Protein AF-A0A4Z1IQD2-F1 (afdb_monomer_lite)

Organism: NCBI:txid278944

Sequence (117 aa):
MYYGIIGVSAIAFSCSTEFIPEVNEKMKLVPFSYDFKVVMTTTMIVDYLACFVIEKVLKALFSDYKPKDIAIRRPDQLAREQKRIEDLKLEAMKAEEEKAQRDIEELEKKIKTKVRS

pLDDT: mean 91.86, std 7.54, range [48.56, 98.38]

Secondary structure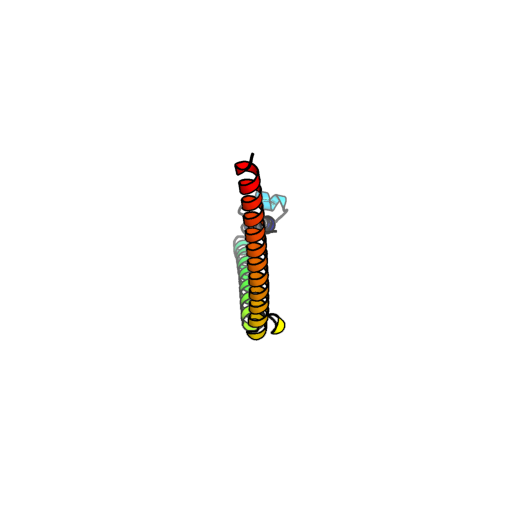 (DSSP, 8-state):
-HHHHHHHHHHHHHHHHTSSHHHHHHTTPPPPPHHHHHHHHHHHHHHHHHHHHHHHHHHHHH---PPPGGGS--HHHHHHHHHHHHHHHHHHHHHHHHHHHHHHHHHHHHHHHHH--

Foldseek 3Di:
DVVVVVVVVVLVLCCLQVVPVVSCVVVVHDDDDPVSSVVRNVVVVCVVVVVVVVVVVCCVPPNDPDDPPVPDCDPVNVVVVVVVVVVVVVVVVVVVVVVVVVVVVVVVVVVVVVVVD

Radius of gyration: 36.73 Å; chains: 1; bounding box: 66×64×83 Å

Structure (mmCIF, N/CA/C/O backbone):
data_AF-A0A4Z1IQD2-F1
#
_entry.id   AF-A0A4Z1IQD2-F1
#
loop_
_atom_site.group_PDB
_atom_site.id
_atom_site.type_symbol
_atom_site.label_atom_id
_atom_site.label_alt_id
_atom_site.label_comp_id
_atom_site.label_asym_id
_atom_site.label_entity_id
_atom_site.label_seq_id
_atom_site.pdbx_PDB_ins_code
_atom_site.Cartn_x
_atom_site.Cartn_y
_atom_site.Cartn_z
_atom_site.occupancy
_atom_site.B_iso_or_equiv
_atom_site.auth_seq_id
_atom_site.auth_comp_id
_atom_site.auth_asym_id
_atom_site.auth_atom_id
_atom_site.pdbx_PDB_model_num
ATOM 1 N N . MET A 1 1 ? 7.824 7.119 5.621 1.00 88.69 1 MET A N 1
ATOM 2 C CA . MET A 1 1 ? 7.827 5.932 4.733 1.00 88.69 1 MET A CA 1
ATOM 3 C C . MET A 1 1 ? 7.304 6.254 3.336 1.00 88.69 1 MET A C 1
ATOM 5 O O . MET A 1 1 ? 8.046 6.057 2.388 1.00 88.69 1 MET A O 1
ATOM 9 N N . TYR A 1 2 ? 6.090 6.802 3.199 1.00 96.12 2 TYR A N 1
ATOM 10 C CA . TYR A 1 2 ? 5.444 7.067 1.901 1.00 96.12 2 TYR A CA 1
ATOM 11 C C . TYR A 1 2 ? 6.322 7.810 0.872 1.00 96.12 2 TYR A C 1
ATOM 13 O O . TYR A 1 2 ? 6.582 7.276 -0.201 1.00 96.12 2 TYR A O 1
ATOM 21 N N . TYR A 1 3 ? 6.871 8.980 1.224 1.00 97.19 3 TYR A N 1
ATOM 22 C CA . TYR A 1 3 ? 7.740 9.748 0.315 1.00 97.19 3 TYR A CA 1
ATOM 23 C C . TYR A 1 3 ? 9.032 9.021 -0.071 1.00 97.19 3 TYR A C 1
ATOM 25 O O . TYR A 1 3 ? 9.510 9.177 -1.189 1.00 97.19 3 TYR A O 1
ATOM 33 N N . GLY A 1 4 ? 9.570 8.194 0.830 1.00 97.50 4 GLY A N 1
ATOM 34 C CA . GLY A 1 4 ? 10.732 7.360 0.536 1.00 97.50 4 GLY A CA 1
ATOM 35 C C . GLY A 1 4 ? 10.411 6.316 -0.530 1.00 97.50 4 GLY A C 1
ATOM 36 O O . GLY A 1 4 ? 11.161 6.195 -1.489 1.00 97.50 4 GLY A O 1
ATOM 37 N N . ILE A 1 5 ? 9.266 5.633 -0.408 1.00 96.88 5 ILE A N 1
ATOM 38 C CA . ILE A 1 5 ? 8.806 4.626 -1.379 1.00 96.88 5 ILE A CA 1
ATOM 39 C C . ILE A 1 5 ? 8.576 5.258 -2.753 1.00 96.88 5 ILE A C 1
ATOM 41 O O . ILE A 1 5 ? 9.035 4.713 -3.753 1.00 96.88 5 ILE A O 1
ATOM 45 N N . ILE A 1 6 ? 7.919 6.419 -2.814 1.00 97.38 6 ILE A N 1
ATOM 46 C CA . ILE A 1 6 ? 7.722 7.134 -4.084 1.00 97.38 6 ILE A CA 1
ATOM 47 C C . ILE A 1 6 ? 9.074 7.512 -4.693 1.00 97.38 6 ILE A C 1
ATOM 49 O O . ILE A 1 6 ? 9.303 7.230 -5.867 1.00 97.38 6 ILE A O 1
ATOM 53 N N . GLY A 1 7 ? 9.977 8.097 -3.901 1.00 97.00 7 GLY A N 1
ATOM 54 C CA . GLY A 1 7 ? 11.295 8.518 -4.373 1.00 97.00 7 GLY A CA 1
ATOM 55 C C . GLY A 1 7 ? 12.107 7.365 -4.961 1.00 97.00 7 GLY A C 1
ATOM 56 O O . GLY A 1 7 ? 12.568 7.457 -6.097 1.00 97.00 7 GLY A O 1
ATOM 57 N N . VAL A 1 8 ? 12.235 6.250 -4.234 1.00 95.81 8 VAL A N 1
ATOM 58 C CA . VAL A 1 8 ? 12.996 5.089 -4.730 1.00 95.81 8 VAL A CA 1
ATOM 59 C C . VAL A 1 8 ? 12.314 4.406 -5.912 1.00 95.81 8 VAL A C 1
ATOM 61 O O . V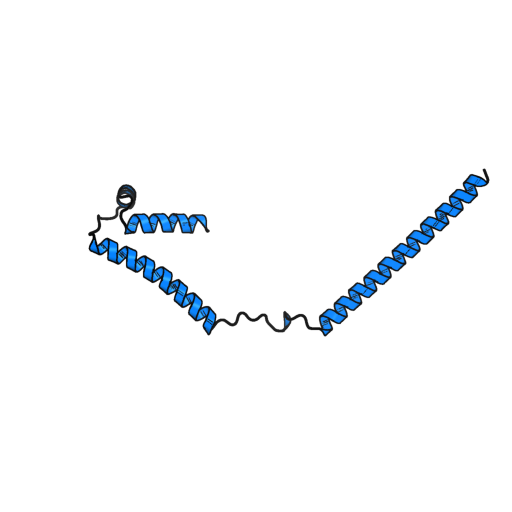AL A 1 8 ? 13.010 3.952 -6.812 1.00 95.81 8 VAL A O 1
ATOM 64 N N . SER A 1 9 ? 10.977 4.383 -5.962 1.00 95.69 9 SER A N 1
ATOM 65 C CA . SER A 1 9 ? 10.242 3.828 -7.107 1.00 95.69 9 SER A CA 1
ATOM 66 C C . SER A 1 9 ? 10.484 4.662 -8.364 1.00 95.69 9 SER A C 1
ATOM 68 O O . SER A 1 9 ? 10.803 4.109 -9.411 1.00 95.69 9 SER A O 1
ATOM 70 N N . ALA A 1 10 ? 10.405 5.992 -8.259 1.00 95.31 10 ALA A N 1
ATOM 71 C CA . ALA A 1 10 ? 10.674 6.895 -9.375 1.00 95.31 10 ALA A CA 1
ATOM 72 C C . ALA A 1 10 ? 12.112 6.751 -9.896 1.00 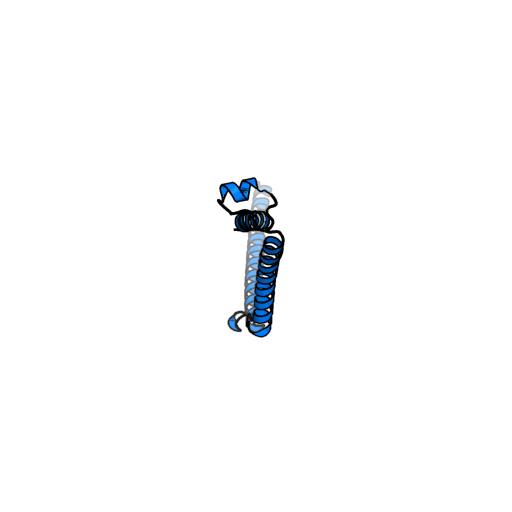95.31 10 ALA A C 1
ATOM 74 O O . ALA A 1 10 ? 12.317 6.661 -11.106 1.00 95.31 10 ALA A O 1
ATOM 75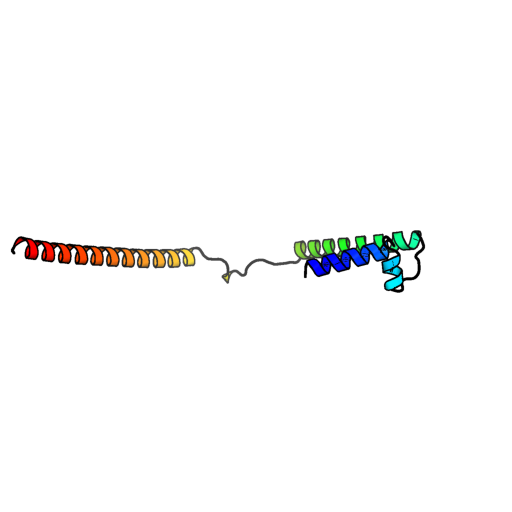 N N . ILE A 1 11 ? 13.096 6.663 -8.992 1.00 95.50 11 ILE A N 1
ATOM 76 C CA . ILE A 1 11 ? 14.499 6.417 -9.359 1.00 95.50 11 ILE A CA 1
ATOM 77 C C . ILE A 1 11 ? 14.638 5.058 -10.053 1.00 95.50 11 ILE A C 1
ATOM 79 O O . ILE A 1 11 ? 15.218 4.988 -11.131 1.00 95.50 11 ILE A O 1
ATOM 83 N N . ALA A 1 12 ? 14.078 3.988 -9.484 1.00 95.38 12 ALA A N 1
ATOM 84 C CA . ALA A 1 12 ? 14.184 2.642 -10.044 1.00 95.38 12 ALA A CA 1
ATOM 85 C C . ALA A 1 12 ? 13.570 2.544 -11.450 1.00 95.38 12 ALA A C 1
ATOM 87 O O . ALA A 1 12 ? 14.199 1.991 -12.354 1.00 95.38 12 ALA A O 1
ATOM 88 N N . PHE A 1 13 ? 12.389 3.135 -11.663 1.00 95.19 13 PHE A N 1
ATOM 89 C CA . PHE A 1 13 ? 11.773 3.198 -12.988 1.00 95.19 13 PHE A CA 1
ATOM 90 C C . PHE A 1 13 ? 12.622 4.013 -13.964 1.00 95.19 13 PHE A C 1
ATOM 92 O O . PHE A 1 13 ? 12.952 3.487 -15.026 1.00 95.19 13 PHE A O 1
ATOM 99 N N . SER A 1 14 ? 13.052 5.222 -13.577 1.00 95.44 14 SER A N 1
ATOM 100 C CA . SER A 1 14 ? 13.937 6.069 -14.390 1.00 95.44 14 SER A CA 1
ATOM 101 C C . SER A 1 14 ? 15.214 5.338 -14.808 1.00 95.44 14 SER A C 1
ATOM 103 O O . SER A 1 14 ? 15.641 5.475 -15.955 1.00 95.44 14 SER A O 1
ATOM 105 N N . CYS A 1 15 ? 15.797 4.544 -13.903 1.00 95.00 15 CYS A N 1
ATOM 106 C CA . CYS A 1 15 ? 16.991 3.760 -14.186 1.00 95.00 15 CYS A CA 1
ATOM 107 C C . CYS A 1 15 ? 16.725 2.604 -15.148 1.00 95.00 15 CYS A C 1
ATOM 109 O O . CYS A 1 15 ? 17.489 2.419 -16.094 1.00 95.00 15 CYS A O 1
ATOM 111 N N . SER A 1 16 ? 15.643 1.848 -14.934 1.00 95.88 16 SER A N 1
ATOM 112 C CA . SER A 1 16 ? 15.292 0.693 -15.773 1.00 95.88 16 SER A CA 1
ATOM 113 C C . SER A 1 16 ? 14.956 1.084 -17.216 1.00 95.88 16 SER A C 1
ATOM 115 O O . SER A 1 16 ? 15.293 0.357 -18.147 1.00 95.88 16 SER A O 1
ATOM 117 N N . THR A 1 17 ? 14.335 2.252 -17.414 1.00 95.25 17 THR A N 1
ATOM 118 C CA . THR A 1 17 ? 13.942 2.743 -18.741 1.00 95.25 17 THR A CA 1
ATOM 119 C C . THR A 1 17 ? 14.995 3.635 -19.395 1.00 95.25 17 THR A C 1
ATOM 121 O O . THR A 1 17 ? 14.808 4.024 -20.545 1.00 95.25 17 THR A O 1
ATOM 124 N N . GLU A 1 18 ? 16.067 3.993 -18.678 1.00 93.88 18 GLU A N 1
ATOM 125 C CA . GLU A 1 18 ? 17.042 5.021 -19.081 1.00 93.88 18 GLU A CA 1
ATOM 126 C C . GLU A 1 18 ? 16.384 6.360 -19.462 1.00 93.88 18 GLU A C 1
ATOM 128 O O . GLU A 1 18 ? 16.782 7.012 -20.424 1.00 93.88 18 GLU A O 1
ATOM 133 N N . PHE A 1 19 ? 15.343 6.777 -18.729 1.00 92.25 19 PHE A N 1
ATOM 134 C CA . PHE A 1 19 ? 14.613 8.014 -19.056 1.00 92.25 19 PHE A CA 1
ATOM 135 C C . PHE A 1 19 ? 15.448 9.274 -18.782 1.00 92.25 19 PHE A C 1
ATOM 137 O O . PHE A 1 19 ? 15.337 10.259 -19.506 1.00 92.25 19 PHE A O 1
ATOM 144 N N . ILE A 1 20 ? 16.294 9.223 -17.747 1.00 93.50 20 ILE A N 1
ATOM 145 C CA . ILE A 1 20 ? 17.250 10.275 -17.388 1.00 93.50 20 ILE A CA 1
ATOM 146 C C . ILE A 1 20 ? 18.653 9.648 -17.402 1.00 93.50 20 ILE A C 1
ATOM 148 O O . ILE A 1 20 ? 19.075 9.079 -16.388 1.00 93.50 20 ILE A O 1
ATOM 152 N N . PRO A 1 21 ? 19.373 9.678 -18.536 1.00 91.44 21 PRO A N 1
ATOM 153 C CA . PRO A 1 21 ? 20.661 8.999 -18.678 1.00 91.44 21 PRO A CA 1
ATOM 154 C C . PRO A 1 21 ? 21.723 9.526 -17.702 1.00 91.44 21 PRO A C 1
ATOM 156 O O . PRO A 1 21 ? 22.540 8.751 -17.205 1.00 91.44 21 PRO A O 1
ATOM 159 N N . GLU A 1 22 ? 21.658 10.801 -17.311 1.00 94.62 22 GLU A N 1
ATOM 160 C CA . GLU A 1 22 ? 22.574 11.404 -16.337 1.00 94.62 22 GLU A CA 1
ATOM 161 C C . GLU A 1 22 ? 22.447 10.766 -14.945 1.00 94.62 22 GLU A C 1
ATOM 163 O O . GLU A 1 22 ? 23.403 10.755 -14.165 1.00 94.62 22 GLU A O 1
ATOM 168 N N . VAL A 1 23 ? 21.266 10.241 -14.603 1.00 93.06 23 VAL A N 1
ATOM 169 C CA . VAL A 1 23 ? 21.064 9.493 -13.353 1.00 93.06 23 VAL A CA 1
ATOM 170 C C . VAL A 1 23 ? 21.770 8.145 -13.443 1.00 93.06 23 VAL A C 1
ATOM 172 O O . VAL A 1 23 ? 22.467 7.762 -12.504 1.00 93.06 23 VAL A O 1
ATOM 175 N N . ASN A 1 24 ? 21.661 7.459 -14.578 1.00 94.94 24 ASN A N 1
ATOM 176 C CA . ASN A 1 24 ? 22.288 6.156 -14.789 1.00 94.94 24 ASN A CA 1
ATOM 177 C C . ASN A 1 24 ? 23.813 6.248 -14.771 1.00 94.94 24 ASN A C 1
ATOM 179 O O . ASN A 1 24 ? 24.461 5.433 -14.114 1.00 94.94 24 ASN A O 1
ATOM 183 N N . GLU A 1 25 ? 24.383 7.281 -15.387 1.00 94.44 25 GLU A N 1
ATOM 184 C CA . GLU A 1 25 ? 25.824 7.543 -15.342 1.00 94.44 25 GLU A CA 1
ATOM 185 C C . GLU A 1 25 ? 26.320 7.808 -13.916 1.00 94.44 25 GLU A C 1
ATOM 187 O O . GLU A 1 25 ? 27.312 7.219 -13.480 1.00 94.44 25 GLU A O 1
ATOM 192 N N . LYS A 1 26 ? 25.603 8.636 -13.140 1.00 95.00 26 LYS A N 1
ATOM 193 C CA . LYS A 1 26 ? 25.943 8.897 -11.727 1.00 95.00 26 LYS A CA 1
ATOM 194 C C . LYS A 1 26 ? 25.862 7.636 -10.869 1.00 95.00 26 LYS A C 1
ATOM 196 O O . LYS A 1 26 ? 26.662 7.468 -9.950 1.00 95.00 26 LYS A O 1
ATOM 201 N N . MET A 1 27 ? 24.925 6.746 -11.190 1.00 92.88 27 MET A N 1
ATOM 202 C CA . MET A 1 27 ? 24.766 5.433 -10.560 1.00 92.88 27 MET A CA 1
ATOM 203 C C . MET A 1 27 ? 25.738 4.379 -11.115 1.00 92.88 27 MET A C 1
ATOM 205 O O . MET A 1 27 ? 25.767 3.260 -10.606 1.00 92.88 27 MET A O 1
ATOM 209 N N . LYS A 1 28 ? 26.563 4.738 -12.109 1.00 95.19 28 LYS A N 1
ATOM 210 C CA . LYS A 1 28 ? 27.539 3.871 -12.788 1.00 95.19 28 LYS A CA 1
ATOM 211 C C . LYS A 1 28 ? 26.905 2.654 -13.474 1.00 95.19 28 LYS A C 1
ATOM 213 O O . LYS A 1 28 ? 27.481 1.566 -13.468 1.00 95.19 28 LYS A O 1
ATOM 218 N N . LEU A 1 29 ? 25.722 2.833 -14.056 1.00 94.06 29 LEU A N 1
ATOM 219 C CA . LEU A 1 29 ? 25.057 1.819 -14.872 1.00 94.06 29 LEU A CA 1
ATOM 220 C C . LEU A 1 29 ? 25.633 1.827 -16.294 1.00 94.06 29 LEU A C 1
ATOM 222 O O . LEU A 1 29 ? 25.899 2.883 -16.864 1.00 94.06 29 LEU A O 1
ATOM 226 N N . VAL A 1 30 ? 25.835 0.637 -16.857 1.00 94.50 30 VAL A N 1
ATOM 227 C CA . VAL A 1 30 ? 26.234 0.463 -18.263 1.00 94.50 30 VAL A CA 1
ATOM 228 C C . VAL A 1 30 ? 25.010 0.724 -19.150 1.00 94.50 30 VAL A C 1
ATOM 230 O O . VAL A 1 30 ? 23.922 0.307 -18.758 1.00 94.50 30 VAL A O 1
ATOM 233 N N . PRO A 1 31 ? 25.157 1.361 -20.326 1.00 94.31 31 PRO A N 1
ATOM 234 C CA . PRO A 1 31 ? 24.043 1.567 -21.245 1.00 94.31 31 PRO A CA 1
ATOM 235 C C . PRO A 1 31 ? 23.393 0.245 -21.669 1.00 94.31 31 PRO A C 1
ATOM 237 O O . PRO A 1 31 ? 24.072 -0.718 -22.043 1.00 94.31 31 PRO A O 1
ATOM 240 N N . PHE A 1 32 ? 22.067 0.208 -21.622 1.00 95.06 32 PHE A N 1
ATOM 241 C CA . PHE A 1 32 ? 21.264 -0.977 -21.886 1.00 95.06 32 PHE A CA 1
ATOM 242 C C . PHE A 1 32 ? 20.856 -1.093 -23.360 1.00 95.06 32 PHE A C 1
ATOM 244 O O . PHE A 1 32 ? 20.521 -0.110 -24.025 1.00 95.06 32 PHE A O 1
ATOM 251 N N . SER A 1 33 ? 20.790 -2.328 -23.870 1.00 96.25 33 SER A N 1
ATOM 252 C CA . SER A 1 33 ? 20.113 -2.592 -25.143 1.00 96.25 33 SER A CA 1
ATOM 253 C C . SER A 1 33 ? 18.600 -2.396 -24.996 1.00 96.25 33 SER A C 1
ATOM 255 O O . SER A 1 33 ? 18.046 -2.476 -23.897 1.00 96.25 33 SER A O 1
ATOM 257 N N . TYR A 1 34 ? 17.909 -2.135 -26.108 1.00 95.56 34 TYR A N 1
ATOM 258 C CA . TYR A 1 34 ? 16.457 -1.945 -26.088 1.00 95.56 34 TYR A CA 1
ATOM 259 C C . TYR A 1 34 ? 15.724 -3.164 -25.509 1.00 95.56 34 TYR A C 1
ATOM 261 O O . TYR A 1 34 ? 14.920 -3.015 -24.589 1.00 95.56 34 TYR A O 1
ATOM 269 N N . ASP A 1 35 ? 16.072 -4.365 -25.973 1.00 97.12 35 ASP A N 1
ATOM 270 C CA . ASP A 1 35 ? 15.457 -5.608 -25.501 1.00 97.12 35 ASP A CA 1
ATOM 271 C C . ASP A 1 35 ? 15.689 -5.821 -24.002 1.00 97.12 35 ASP A C 1
ATOM 273 O O . ASP A 1 35 ? 14.775 -6.217 -23.278 1.00 97.12 35 ASP A O 1
ATOM 277 N N . PHE A 1 36 ? 16.888 -5.489 -23.509 1.00 96.25 36 PHE A N 1
ATOM 278 C CA . PHE A 1 36 ? 17.196 -5.596 -22.087 1.00 96.25 36 PHE A CA 1
ATOM 279 C C . PHE A 1 36 ? 16.323 -4.661 -21.245 1.00 96.25 36 PHE A C 1
ATOM 281 O O . PHE A 1 36 ? 15.779 -5.098 -20.232 1.00 96.25 36 PHE A O 1
ATOM 288 N N . LYS A 1 37 ? 16.120 -3.410 -21.681 1.00 96.12 37 LYS A N 1
ATOM 289 C CA . LYS A 1 37 ? 15.229 -2.457 -20.994 1.00 96.12 37 LYS A CA 1
ATOM 290 C C . LYS A 1 37 ? 13.807 -2.985 -20.892 1.00 96.12 37 LYS A C 1
ATOM 292 O O . LYS A 1 37 ? 13.225 -2.984 -19.811 1.00 96.12 37 LYS A O 1
ATOM 297 N N . VAL A 1 38 ? 13.261 -3.482 -22.003 1.00 97.19 38 VAL A N 1
ATOM 298 C CA . VAL A 1 38 ? 11.895 -4.023 -22.036 1.00 97.19 38 VAL A CA 1
ATOM 299 C C . VAL A 1 38 ? 11.758 -5.196 -21.071 1.00 97.19 38 VAL A C 1
ATOM 301 O O . VAL A 1 38 ? 10.822 -5.215 -20.268 1.00 97.19 38 VAL A O 1
ATOM 304 N N . VAL A 1 39 ? 12.700 -6.142 -21.096 1.00 97.75 39 VAL A N 1
ATOM 305 C CA . VAL A 1 39 ? 12.685 -7.304 -20.197 1.00 97.75 39 VAL A CA 1
ATOM 306 C C . VAL A 1 39 ? 12.813 -6.866 -18.740 1.00 97.75 39 VAL A C 1
ATOM 308 O O . VAL A 1 39 ? 12.009 -7.292 -17.912 1.00 97.75 39 VAL A O 1
ATOM 311 N N . MET A 1 40 ? 13.769 -5.995 -18.417 1.00 96.62 40 MET A N 1
ATOM 312 C CA . MET A 1 40 ? 14.022 -5.538 -17.050 1.00 96.62 40 MET A CA 1
ATOM 313 C C . MET A 1 40 ? 12.813 -4.796 -16.472 1.00 96.62 40 MET A C 1
ATOM 315 O O . MET A 1 40 ? 12.295 -5.188 -15.425 1.00 96.62 40 MET A O 1
ATOM 319 N N . THR A 1 41 ? 12.315 -3.772 -17.170 1.00 96.62 41 THR A N 1
ATOM 320 C CA . THR A 1 41 ? 11.168 -2.976 -16.715 1.00 96.62 41 THR A CA 1
ATOM 321 C C . THR A 1 41 ? 9.903 -3.825 -16.604 1.00 96.62 41 THR A C 1
ATOM 323 O O . THR A 1 41 ? 9.188 -3.731 -15.606 1.00 96.62 41 THR A O 1
ATOM 326 N N . THR A 1 42 ? 9.633 -4.700 -17.579 1.00 97.69 42 THR A N 1
ATOM 327 C CA . THR A 1 42 ? 8.455 -5.583 -17.525 1.00 97.69 42 THR A CA 1
ATOM 328 C C . THR A 1 42 ? 8.554 -6.561 -16.359 1.00 97.69 42 THR A C 1
ATOM 330 O O . THR A 1 42 ? 7.582 -6.733 -15.629 1.00 97.69 42 THR A O 1
ATOM 333 N N . THR A 1 43 ? 9.728 -7.155 -16.130 1.00 97.88 43 THR A N 1
ATOM 334 C CA . THR A 1 43 ? 9.944 -8.086 -15.012 1.00 97.88 43 THR A CA 1
ATOM 335 C C . THR A 1 43 ? 9.715 -7.400 -13.668 1.00 97.88 43 THR A C 1
ATOM 337 O O . THR A 1 43 ? 9.031 -7.962 -12.820 1.00 97.88 43 THR A O 1
ATOM 340 N N . MET A 1 44 ? 10.203 -6.167 -13.490 1.00 97.75 44 MET A N 1
ATOM 341 C CA . MET A 1 44 ? 9.958 -5.384 -12.271 1.00 97.75 44 MET A CA 1
ATOM 342 C C . MET A 1 44 ? 8.462 -5.131 -12.027 1.00 97.75 44 MET A C 1
ATOM 344 O O . MET A 1 44 ? 7.987 -5.267 -10.900 1.00 97.75 44 MET A O 1
ATOM 348 N N . ILE A 1 45 ? 7.706 -4.773 -13.074 1.00 97.06 45 ILE A N 1
ATOM 349 C CA . ILE A 1 45 ? 6.255 -4.537 -12.973 1.00 97.06 45 ILE A CA 1
ATOM 350 C C . ILE A 1 45 ? 5.522 -5.833 -12.621 1.00 97.06 45 ILE A C 1
ATOM 352 O O . ILE A 1 45 ? 4.667 -5.841 -11.733 1.00 97.06 45 ILE A O 1
ATOM 356 N N . VAL A 1 46 ? 5.853 -6.924 -13.314 1.00 98.12 46 VAL A N 1
ATOM 357 C CA . VAL A 1 46 ? 5.239 -8.235 -13.091 1.00 98.12 46 VAL A CA 1
ATOM 358 C C . VAL A 1 46 ? 5.518 -8.724 -11.677 1.00 98.12 46 VAL A C 1
ATOM 360 O O . VAL A 1 46 ? 4.580 -9.152 -11.015 1.00 98.12 46 VAL A O 1
ATOM 363 N N . ASP A 1 47 ? 6.753 -8.616 -11.190 1.00 97.88 47 ASP A N 1
ATOM 364 C CA . ASP A 1 47 ? 7.128 -9.023 -9.834 1.00 97.88 47 ASP A CA 1
ATOM 365 C C . ASP A 1 47 ? 6.321 -8.272 -8.763 1.00 97.88 47 ASP A C 1
ATOM 367 O O . ASP A 1 47 ? 5.695 -8.892 -7.899 1.00 97.88 47 ASP A O 1
ATOM 371 N N . TYR A 1 48 ? 6.235 -6.941 -8.875 1.00 96.75 48 TYR A N 1
ATOM 372 C CA . TYR A 1 48 ? 5.467 -6.119 -7.937 1.00 96.75 48 TYR A CA 1
ATOM 373 C C . TYR A 1 48 ? 3.981 -6.504 -7.906 1.00 96.75 48 TYR A C 1
ATOM 375 O O . TYR A 1 48 ? 3.398 -6.703 -6.834 1.00 96.75 48 TYR A O 1
ATOM 383 N N . LEU A 1 49 ? 3.360 -6.635 -9.082 1.00 97.88 49 LEU A N 1
ATOM 384 C CA . LEU A 1 49 ? 1.948 -6.999 -9.190 1.00 97.88 49 LEU A CA 1
ATOM 385 C C . LEU A 1 49 ? 1.698 -8.437 -8.732 1.00 97.88 49 LEU A C 1
ATOM 387 O O . LEU A 1 49 ? 0.716 -8.687 -8.035 1.00 97.88 49 LEU A O 1
ATOM 391 N N . ALA A 1 50 ? 2.581 -9.372 -9.078 1.00 97.75 50 ALA A N 1
ATOM 392 C CA . ALA A 1 50 ? 2.478 -10.767 -8.673 1.00 97.75 50 ALA A CA 1
ATOM 393 C C . ALA A 1 50 ? 2.559 -10.900 -7.152 1.00 97.75 50 ALA A C 1
ATOM 395 O O . ALA A 1 50 ? 1.682 -11.523 -6.555 1.00 97.75 50 ALA A O 1
ATOM 396 N N . CYS A 1 51 ? 3.539 -10.259 -6.512 1.00 97.62 51 CYS A N 1
ATOM 397 C CA . CYS A 1 51 ? 3.663 -10.260 -5.057 1.00 97.62 51 CYS A CA 1
ATOM 398 C C . CYS A 1 51 ? 2.416 -9.674 -4.383 1.00 97.62 51 CYS A C 1
ATOM 400 O O . CYS A 1 51 ? 1.894 -10.267 -3.437 1.00 97.62 51 CYS A O 1
ATOM 402 N N . PHE A 1 52 ? 1.883 -8.564 -4.902 1.00 97.12 52 PHE A N 1
ATOM 403 C CA . PHE A 1 52 ? 0.654 -7.963 -4.383 1.00 97.12 52 PHE A CA 1
ATOM 404 C C . PHE A 1 52 ? -0.560 -8.891 -4.529 1.00 97.12 52 PHE A C 1
ATOM 406 O O . PHE A 1 52 ? -1.330 -9.068 -3.583 1.00 97.12 52 PHE A O 1
ATOM 413 N N . VAL A 1 53 ? -0.738 -9.507 -5.699 1.00 98.38 53 VAL A N 1
ATOM 414 C CA . VAL A 1 53 ? -1.844 -10.440 -5.953 1.00 98.38 53 VAL A CA 1
ATOM 415 C C . VAL A 1 53 ? -1.726 -11.664 -5.054 1.00 98.38 53 VAL A C 1
ATOM 417 O O . VAL A 1 53 ? -2.707 -12.031 -4.409 1.00 98.38 53 VAL A O 1
ATOM 420 N N . ILE A 1 54 ? -0.537 -12.258 -4.950 1.00 97.94 54 ILE A N 1
ATOM 421 C CA . ILE A 1 54 ? -0.278 -13.404 -4.074 1.00 97.94 54 ILE A CA 1
ATOM 422 C C . ILE A 1 54 ? -0.595 -13.038 -2.624 1.00 97.94 54 ILE A C 1
ATOM 424 O O . ILE A 1 54 ? -1.317 -13.777 -1.957 1.00 97.94 54 ILE A O 1
ATOM 428 N N . GLU A 1 55 ? -0.140 -11.880 -2.141 1.00 97.38 55 GLU A N 1
ATOM 429 C CA . GLU A 1 55 ? -0.448 -11.410 -0.788 1.00 97.38 55 GLU A CA 1
ATOM 430 C C . GLU A 1 55 ? -1.962 -11.308 -0.561 1.00 97.38 55 GLU A C 1
ATOM 432 O O . GLU A 1 55 ? -2.474 -11.780 0.458 1.00 97.38 55 GLU A O 1
ATOM 437 N N . LYS A 1 56 ? -2.701 -10.717 -1.505 1.00 96.94 56 LYS A N 1
ATOM 438 C CA . LYS A 1 56 ? -4.159 -10.574 -1.398 1.00 96.94 56 LYS A CA 1
ATOM 439 C C . LYS A 1 56 ? -4.878 -11.915 -1.432 1.00 96.94 56 LYS A C 1
ATOM 441 O O . LYS A 1 56 ? -5.786 -12.115 -0.628 1.00 96.94 56 LYS A O 1
ATOM 446 N N . VAL A 1 57 ? -4.463 -12.828 -2.304 1.00 98.00 57 VAL A N 1
ATOM 447 C CA . VAL A 1 57 ? -5.029 -14.179 -2.401 1.00 98.00 57 VAL A CA 1
ATOM 448 C C . VAL A 1 57 ? -4.778 -14.954 -1.113 1.00 98.00 57 VAL A C 1
ATOM 450 O O . VAL A 1 57 ? -5.719 -15.484 -0.529 1.00 98.00 57 VAL A O 1
ATOM 453 N N . LEU A 1 58 ? -3.542 -14.967 -0.614 1.00 97.25 58 LEU A N 1
ATOM 454 C CA . LEU A 1 58 ? -3.213 -15.670 0.624 1.00 97.25 58 LEU A CA 1
ATOM 455 C C . LEU A 1 58 ? -3.948 -15.070 1.824 1.00 97.25 58 LEU A C 1
ATOM 457 O O . LEU A 1 58 ? -4.481 -15.815 2.643 1.00 97.25 58 LEU A O 1
ATOM 461 N N . LYS A 1 59 ? -4.055 -13.739 1.907 1.00 94.56 59 LYS A N 1
ATOM 462 C CA . LYS A 1 59 ? -4.850 -13.087 2.955 1.00 94.56 59 LYS A CA 1
ATOM 463 C C . LYS A 1 59 ? -6.330 -13.448 2.868 1.00 94.56 59 LYS A C 1
ATOM 465 O O . LYS A 1 59 ? -6.944 -13.673 3.903 1.00 94.56 59 LYS A O 1
ATOM 470 N N . ALA A 1 60 ? -6.897 -13.512 1.667 1.00 93.81 60 ALA A N 1
ATOM 471 C CA . ALA A 1 60 ? -8.303 -13.858 1.481 1.00 93.81 60 ALA A CA 1
ATOM 472 C C . ALA A 1 60 ? -8.598 -15.328 1.816 1.00 93.81 60 ALA A C 1
ATOM 474 O O . ALA A 1 60 ? -9.654 -15.622 2.369 1.00 93.81 60 ALA A O 1
ATOM 475 N N . LEU A 1 61 ? -7.678 -16.240 1.488 1.00 96.50 61 LEU A N 1
ATOM 476 C CA . LEU A 1 61 ? -7.880 -17.678 1.670 1.00 96.50 61 LEU A CA 1
ATOM 477 C C . LEU A 1 61 ? -7.511 -18.174 3.070 1.00 96.50 61 LEU A C 1
ATOM 479 O O . LEU A 1 61 ? -8.173 -19.068 3.589 1.00 96.50 61 LEU A O 1
ATOM 483 N N . PHE A 1 62 ? -6.457 -17.622 3.671 1.00 94.88 62 PHE A N 1
ATOM 484 C CA . PHE A 1 62 ? -5.847 -18.202 4.871 1.00 94.88 62 PHE A CA 1
ATOM 485 C C . PHE A 1 62 ? -5.868 -17.290 6.087 1.00 94.88 62 PHE A C 1
ATOM 487 O O . PHE A 1 62 ? -5.523 -17.744 7.178 1.00 94.88 62 PHE A O 1
ATOM 494 N N . SER A 1 63 ? -6.238 -16.017 5.942 1.00 92.12 63 SER A N 1
ATOM 495 C CA . SER A 1 63 ? -6.170 -15.127 7.088 1.00 92.12 63 SER A CA 1
ATOM 496 C C . SER A 1 63 ? -7.429 -15.157 7.940 1.00 92.12 63 SER A C 1
ATOM 498 O O . SER A 1 63 ? -8.491 -14.693 7.526 1.00 92.12 63 SER A O 1
ATOM 500 N N . ASP A 1 64 ? -7.280 -15.610 9.182 1.00 86.81 64 ASP A N 1
ATOM 501 C CA . ASP A 1 64 ? -8.300 -15.472 10.215 1.00 86.81 64 ASP A CA 1
ATOM 502 C C . ASP A 1 64 ? -8.074 -14.185 11.021 1.00 86.81 64 ASP A C 1
ATOM 504 O O . ASP A 1 64 ? -7.397 -14.161 12.048 1.00 86.81 64 ASP A O 1
ATOM 508 N N . TYR A 1 65 ? -8.619 -13.077 10.515 1.00 85.62 65 TYR A N 1
ATOM 509 C CA . TYR A 1 65 ? -8.602 -11.782 11.206 1.00 85.62 65 TYR A CA 1
ATOM 510 C C . TYR A 1 65 ? -9.822 -11.577 12.116 1.00 85.62 65 TYR A C 1
ATOM 512 O O . TYR A 1 65 ? -10.107 -10.439 12.505 1.00 85.62 65 TYR A O 1
ATOM 520 N N . LYS A 1 66 ? -10.585 -12.633 12.433 1.00 86.12 66 LYS A N 1
ATOM 521 C CA . LYS A 1 66 ? -11.766 -12.479 13.281 1.00 86.12 66 LYS A CA 1
ATOM 522 C C . LYS A 1 66 ? -11.344 -12.023 14.680 1.00 86.12 66 LYS A C 1
ATOM 524 O O . LYS A 1 66 ? -10.394 -12.562 15.255 1.00 86.12 66 LYS A O 1
ATOM 529 N N . PRO A 1 67 ? -12.034 -11.023 15.253 1.00 84.00 67 PRO A N 1
ATOM 530 C CA . PRO A 1 67 ? -11.803 -10.656 16.637 1.00 84.00 67 PRO A CA 1
ATOM 531 C C . PRO A 1 67 ? -12.107 -11.863 17.525 1.00 84.00 67 PRO A C 1
ATOM 533 O O . PRO A 1 67 ? -13.079 -12.581 17.300 1.00 84.00 67 PRO A O 1
ATOM 536 N N . LYS A 1 68 ? -11.273 -12.078 18.547 1.00 81.81 68 LYS A N 1
ATOM 537 C CA . LYS A 1 68 ? -11.525 -13.119 19.549 1.00 81.81 68 LYS A CA 1
ATOM 538 C C . LYS A 1 68 ? -12.893 -12.904 20.189 1.00 81.81 68 LYS A C 1
ATOM 540 O O . LYS A 1 68 ? -13.283 -11.762 20.423 1.00 81.81 68 LYS A O 1
ATOM 545 N N . ASP A 1 69 ? -13.541 -13.988 20.600 1.00 82.56 69 ASP A N 1
ATOM 546 C CA . ASP A 1 69 ? -14.873 -13.941 21.216 1.00 82.56 69 ASP A CA 1
ATOM 547 C C . ASP A 1 69 ? -14.955 -13.007 22.434 1.00 82.56 69 ASP A C 1
ATOM 549 O O . ASP A 1 69 ? -15.991 -12.400 22.684 1.00 82.56 69 ASP A O 1
ATOM 553 N N . ILE A 1 70 ? -13.850 -12.819 23.169 1.00 79.25 70 ILE A N 1
ATOM 554 C CA . ILE A 1 70 ? -13.791 -11.888 24.310 1.00 79.25 70 ILE A CA 1
ATOM 555 C C . ILE A 1 70 ? -13.964 -10.415 23.907 1.00 79.25 70 ILE A C 1
ATOM 557 O O . ILE A 1 70 ? -14.329 -9.594 24.744 1.00 79.25 70 ILE A O 1
ATOM 561 N N . ALA A 1 71 ? -13.654 -10.070 22.655 1.00 84.31 71 ALA A N 1
ATOM 562 C CA . ALA A 1 71 ? -13.799 -8.723 22.115 1.00 84.31 71 ALA A CA 1
ATOM 563 C C . ALA A 1 71 ? -15.232 -8.455 21.628 1.00 84.31 71 ALA A C 1
ATOM 565 O O . ALA A 1 71 ? -15.591 -7.304 21.374 1.00 84.31 71 ALA A O 1
ATOM 566 N N . ILE A 1 72 ? -16.063 -9.499 21.522 1.00 85.19 72 ILE A N 1
ATOM 567 C CA . ILE A 1 72 ? -17.481 -9.368 21.202 1.00 85.19 72 ILE A CA 1
ATOM 568 C C . ILE A 1 72 ? -18.196 -8.877 22.460 1.00 85.19 72 ILE A C 1
ATOM 570 O O . ILE A 1 72 ? -18.284 -9.587 23.464 1.00 85.19 72 ILE A O 1
ATOM 574 N N . ARG A 1 73 ? -18.737 -7.655 22.408 1.00 85.38 73 ARG A N 1
ATOM 575 C CA . ARG A 1 73 ? -19.590 -7.145 23.485 1.00 85.38 73 ARG A CA 1
ATOM 576 C C . ARG A 1 73 ? -20.891 -7.933 23.500 1.00 85.38 73 ARG A C 1
ATOM 578 O O . ARG A 1 73 ? -21.745 -7.766 22.630 1.00 85.38 73 ARG A O 1
ATOM 585 N N . ARG A 1 74 ? -21.030 -8.807 24.492 1.00 87.94 74 ARG A N 1
ATOM 586 C CA . ARG A 1 74 ? -22.231 -9.622 24.656 1.00 87.94 74 ARG A CA 1
ATOM 587 C C . ARG A 1 74 ? -23.406 -8.761 25.143 1.00 87.94 74 ARG A C 1
ATOM 589 O O . ARG A 1 74 ? -23.193 -7.798 25.886 1.00 87.94 74 ARG A O 1
ATOM 596 N N . PRO A 1 75 ? -24.651 -9.099 24.769 1.00 87.69 75 PRO A N 1
ATOM 597 C CA . PRO A 1 75 ? -25.831 -8.317 25.143 1.00 87.69 75 PRO A CA 1
ATOM 598 C C . PRO A 1 75 ? -26.024 -8.211 26.664 1.00 87.69 75 PRO A C 1
ATOM 600 O O . PRO A 1 75 ? -26.470 -7.177 27.153 1.00 87.69 75 PRO A O 1
ATOM 603 N N . ASP A 1 76 ? -25.620 -9.225 27.433 1.00 88.69 76 ASP A N 1
ATOM 604 C CA . ASP A 1 76 ? -25.664 -9.207 28.901 1.00 88.69 76 ASP A CA 1
ATOM 605 C C . ASP A 1 76 ? -24.667 -8.205 29.509 1.00 88.69 76 ASP A C 1
ATOM 607 O O . ASP A 1 76 ? -24.957 -7.545 30.508 1.00 88.69 76 ASP A O 1
ATOM 611 N N . GLN A 1 77 ? -23.480 -8.069 28.911 1.00 86.38 77 GLN A N 1
ATOM 612 C CA . GLN A 1 77 ? -22.484 -7.075 29.313 1.00 86.38 77 GLN A CA 1
ATOM 613 C C . GLN A 1 77 ? -22.982 -5.661 29.021 1.00 86.38 77 GLN A C 1
ATOM 615 O O . GLN A 1 77 ? -22.910 -4.813 29.908 1.00 86.38 77 GLN A O 1
ATOM 620 N N . LEU A 1 78 ? -23.551 -5.445 27.832 1.00 88.69 78 LEU A N 1
ATOM 621 C CA . LEU A 1 78 ? -24.138 -4.163 27.439 1.00 88.69 78 LEU A CA 1
ATOM 622 C C . LEU A 1 78 ? -25.303 -3.770 28.351 1.00 88.69 78 LEU A C 1
ATOM 624 O O . LEU A 1 78 ? -25.344 -2.638 28.816 1.00 88.69 78 LEU A O 1
ATOM 628 N N . ALA A 1 79 ? -26.201 -4.701 28.682 1.00 90.88 79 ALA A N 1
ATOM 629 C CA . ALA A 1 79 ? -27.328 -4.433 29.575 1.00 90.88 79 ALA A CA 1
ATOM 630 C C . ALA A 1 79 ? -26.879 -4.047 30.995 1.00 90.88 79 ALA A C 1
ATOM 632 O O . ALA A 1 79 ? -27.441 -3.134 31.599 1.00 90.88 79 ALA A O 1
ATOM 633 N N . ARG A 1 80 ? -25.837 -4.701 31.532 1.00 90.81 80 ARG A N 1
ATOM 634 C CA . ARG A 1 80 ? -25.266 -4.342 32.844 1.00 90.81 80 ARG A CA 1
ATOM 635 C C . ARG A 1 80 ? -24.588 -2.975 32.830 1.00 90.81 80 ARG A C 1
ATOM 637 O O . ARG A 1 80 ? -24.712 -2.227 33.796 1.00 90.81 80 ARG A O 1
ATOM 644 N N . GLU A 1 81 ? -23.855 -2.666 31.767 1.00 91.06 81 GLU A N 1
ATOM 645 C CA . GLU A 1 81 ? -23.185 -1.375 31.597 1.00 91.06 81 GLU A CA 1
ATOM 646 C C . GLU A 1 81 ? -24.211 -0.247 31.439 1.00 91.06 81 GLU A C 1
ATOM 648 O O . GLU A 1 81 ? -24.119 0.758 32.137 1.00 91.06 81 GLU A O 1
ATOM 653 N N . GLN A 1 82 ? -25.245 -0.466 30.625 1.00 93.19 82 GLN A N 1
ATOM 654 C CA . GLN A 1 82 ? -26.359 0.456 30.423 1.00 93.19 82 GLN A CA 1
ATOM 655 C C . GLN A 1 82 ? -27.100 0.736 31.733 1.00 93.19 82 GLN A C 1
ATOM 657 O O . GLN A 1 82 ? -27.275 1.896 32.093 1.00 93.19 82 GLN A O 1
ATOM 662 N N . LYS A 1 83 ? -27.442 -0.312 32.494 1.00 94.50 83 LYS A N 1
ATOM 663 C CA . LYS A 1 83 ? -28.082 -0.160 33.804 1.00 94.50 83 LYS A CA 1
ATOM 664 C C . LYS A 1 83 ? -27.213 0.650 34.770 1.00 94.50 83 LYS A C 1
ATOM 666 O O . LYS A 1 83 ? -27.706 1.566 35.410 1.00 94.50 83 LYS A O 1
ATOM 671 N N . ARG A 1 84 ? -25.903 0.375 34.828 1.00 93.19 84 ARG A N 1
ATOM 672 C CA . ARG A 1 84 ? -24.969 1.154 35.661 1.00 93.19 84 ARG A CA 1
ATOM 673 C C . ARG A 1 84 ? -24.933 2.628 35.244 1.00 93.19 84 ARG A C 1
ATOM 675 O O . ARG A 1 84 ? -24.887 3.499 36.102 1.00 93.19 84 ARG A O 1
ATOM 682 N N . ILE A 1 85 ? -24.931 2.909 33.942 1.00 94.19 85 ILE A N 1
ATOM 683 C CA . ILE A 1 85 ? -24.955 4.280 33.415 1.00 94.19 85 ILE A CA 1
ATOM 684 C C . ILE A 1 85 ? -26.273 4.977 33.779 1.00 94.19 85 ILE A C 1
ATOM 686 O O . ILE A 1 85 ? -26.256 6.152 34.135 1.00 94.19 85 ILE A O 1
ATOM 690 N N . GLU A 1 86 ? -27.403 4.278 33.694 1.00 94.81 86 GLU A N 1
ATOM 691 C CA . GLU A 1 86 ? -28.725 4.796 34.062 1.00 94.81 86 GLU A CA 1
ATOM 692 C C . GLU A 1 86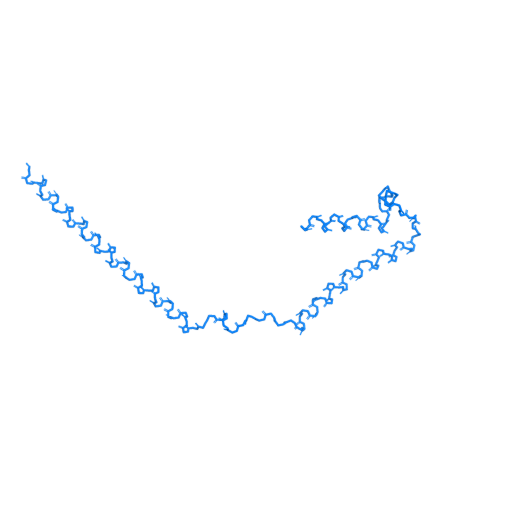 ? -28.834 5.090 35.560 1.00 94.81 86 GLU A C 1
ATOM 694 O O . GLU A 1 86 ? -29.259 6.186 35.923 1.00 94.81 86 GLU A O 1
ATOM 699 N N . ASP A 1 87 ? -28.376 4.172 36.414 1.00 94.56 87 ASP A N 1
ATOM 700 C CA . ASP A 1 87 ? -28.363 4.348 37.870 1.00 94.56 87 ASP A CA 1
ATOM 701 C C . ASP A 1 87 ? -27.516 5.575 38.266 1.00 94.56 87 ASP A C 1
ATOM 703 O O . ASP A 1 87 ? -27.985 6.446 38.998 1.00 94.56 87 ASP A O 1
ATOM 707 N N . LEU A 1 88 ? -26.312 5.719 37.696 1.00 94.81 88 LEU A N 1
ATOM 708 C CA . LEU A 1 88 ? -25.440 6.880 37.933 1.00 94.81 88 LEU A CA 1
ATOM 709 C C . LEU A 1 88 ? -26.058 8.196 37.442 1.00 94.81 88 LEU A C 1
ATOM 711 O O . LEU A 1 88 ? -25.934 9.226 38.105 1.00 94.81 88 LEU A O 1
ATOM 715 N N . LYS A 1 89 ? -26.728 8.186 36.282 1.00 94.81 89 LYS A N 1
ATOM 716 C CA . LYS A 1 89 ? -27.444 9.366 35.770 1.00 94.81 89 LYS A CA 1
ATOM 717 C C . LYS A 1 89 ? -28.589 9.757 36.694 1.00 94.81 89 LYS A C 1
ATOM 719 O O . LYS A 1 89 ? -28.775 10.941 36.953 1.00 94.81 89 LYS A O 1
ATOM 724 N N . LEU A 1 90 ? -29.340 8.780 37.196 1.00 94.75 90 LEU A N 1
ATOM 725 C CA . LEU A 1 90 ? -30.438 9.023 38.122 1.00 94.75 90 LEU A CA 1
ATOM 726 C C . LEU A 1 90 ? -29.940 9.616 39.444 1.00 94.75 90 LEU A C 1
ATOM 728 O O . LEU A 1 90 ? -30.547 10.556 39.951 1.00 94.75 90 LEU A O 1
ATOM 732 N N . GLU A 1 91 ? -28.839 9.102 39.992 1.00 94.44 91 GLU A N 1
ATOM 733 C CA . GLU A 1 91 ? -28.207 9.662 41.192 1.00 94.44 91 GLU A CA 1
ATOM 734 C C . GLU A 1 91 ? -27.711 11.095 40.964 1.00 94.44 91 GLU A C 1
ATOM 736 O O . GLU A 1 91 ? -27.953 11.963 41.803 1.00 94.44 91 GLU A O 1
ATOM 741 N N . ALA A 1 92 ? -27.090 11.371 39.814 1.00 94.75 92 ALA A N 1
ATOM 742 C CA . ALA A 1 92 ? -26.644 12.715 39.456 1.00 94.75 92 ALA A CA 1
ATOM 743 C C . ALA A 1 92 ? -27.814 13.705 39.328 1.00 94.75 92 ALA A C 1
ATOM 745 O O . ALA A 1 92 ? -27.738 14.794 39.891 1.00 94.75 92 ALA A O 1
ATOM 746 N N . MET A 1 93 ? -28.910 13.312 38.662 1.00 92.88 93 MET A N 1
ATOM 747 C CA . MET A 1 93 ? -30.117 14.145 38.554 1.00 92.88 93 MET A CA 1
ATOM 748 C C . MET A 1 93 ? -30.719 14.442 39.930 1.00 92.88 93 MET A C 1
ATOM 750 O O . MET A 1 93 ? -31.013 15.593 40.226 1.00 92.88 93 MET A O 1
ATOM 754 N N . LYS A 1 94 ? -30.831 13.438 40.810 1.00 94.38 94 LYS A N 1
ATOM 755 C CA . LYS A 1 94 ? -31.339 13.637 42.179 1.00 94.38 94 LYS A CA 1
ATOM 756 C C . LYS A 1 94 ? -30.454 14.574 43.000 1.00 94.38 94 LYS A C 1
ATOM 758 O O . LYS A 1 94 ? -30.969 15.412 43.733 1.00 94.38 94 LYS A O 1
ATOM 763 N N . ALA A 1 95 ? -29.132 14.444 42.888 1.00 94.31 95 ALA A N 1
ATOM 764 C CA . ALA A 1 95 ? -28.196 15.325 43.582 1.00 94.31 95 ALA A CA 1
ATOM 765 C C . ALA A 1 95 ? -28.274 16.770 43.060 1.00 94.31 95 ALA A C 1
ATOM 767 O O . ALA A 1 95 ? -28.166 17.715 43.843 1.00 94.31 95 ALA A O 1
ATOM 768 N N . GLU A 1 96 ? -28.481 16.946 41.753 1.00 93.88 96 GLU A N 1
ATOM 769 C CA . GLU A 1 96 ? -28.687 18.254 41.128 1.00 93.88 96 GLU A CA 1
ATOM 770 C C . GLU A 1 96 ? -30.019 18.883 41.560 1.00 93.88 96 GLU A C 1
ATOM 772 O O . GLU A 1 96 ? -30.032 20.046 41.960 1.00 93.88 96 GLU A O 1
ATOM 777 N N . GLU A 1 97 ? -31.107 18.109 41.586 1.00 91.31 97 GLU A N 1
ATOM 778 C CA . GLU A 1 97 ? -32.415 18.534 42.101 1.00 91.31 97 GLU A CA 1
ATOM 779 C C . GLU A 1 97 ? -32.344 18.929 43.584 1.00 91.31 97 GLU A C 1
ATOM 781 O O . GLU A 1 97 ? -32.826 19.994 43.966 1.00 91.31 97 GLU A O 1
ATOM 786 N N . GLU A 1 98 ? -31.693 18.128 44.433 1.00 92.56 98 GLU A N 1
ATOM 787 C CA . GLU A 1 98 ? -31.535 18.434 45.861 1.00 92.56 98 GLU A CA 1
ATOM 788 C C . GLU A 1 98 ? -30.661 19.678 46.084 1.00 92.56 98 GLU A C 1
ATOM 790 O O . GLU A 1 98 ? -30.864 20.434 47.039 1.00 92.56 98 GLU A O 1
ATOM 795 N N . LYS A 1 99 ? -29.662 19.904 45.225 1.00 93.38 99 LYS A N 1
ATOM 796 C CA . LYS A 1 99 ? -28.850 21.123 45.262 1.00 93.38 99 LYS A CA 1
ATOM 797 C C . LYS A 1 99 ? -29.671 22.337 44.826 1.00 93.38 99 LYS A C 1
ATOM 799 O O . LYS A 1 99 ? -29.678 23.333 45.541 1.00 93.38 99 LYS A O 1
ATOM 804 N N . ALA A 1 100 ? -30.419 22.230 43.729 1.00 91.38 100 ALA A N 1
ATOM 805 C CA . ALA A 1 100 ? -31.305 23.288 43.254 1.00 91.38 100 ALA A CA 1
ATOM 806 C C . ALA A 1 100 ? -32.366 23.654 44.305 1.00 91.38 100 ALA A C 1
ATOM 808 O O . ALA A 1 100 ? -32.607 24.835 44.549 1.00 91.38 100 ALA A O 1
ATOM 809 N N . GLN A 1 101 ? -32.943 22.663 44.990 1.00 89.56 101 GLN A N 1
ATOM 810 C CA . GLN A 1 101 ? -33.912 22.887 46.064 1.00 89.56 101 GLN A CA 1
ATOM 811 C C . GLN A 1 101 ? -33.285 23.625 47.257 1.00 89.56 101 GLN A C 1
ATOM 813 O O . GLN A 1 101 ? -33.871 24.579 47.770 1.00 89.56 101 GLN A O 1
ATOM 818 N N . ARG A 1 102 ? -32.072 23.230 47.673 1.00 90.69 102 ARG A N 1
ATOM 819 C CA . ARG A 1 102 ? -31.312 23.917 48.733 1.00 90.69 102 ARG A CA 1
ATOM 820 C C . ARG A 1 102 ? -30.991 25.364 48.362 1.00 90.69 102 ARG A C 1
ATOM 822 O O . ARG A 1 102 ? -31.171 26.255 49.193 1.00 90.69 102 ARG A O 1
ATOM 829 N N . ASP A 1 103 ? -30.574 25.597 47.120 1.00 91.56 103 ASP A N 1
ATOM 830 C CA . ASP A 1 103 ? -30.265 26.933 46.611 1.00 91.56 103 ASP A CA 1
ATOM 831 C C . ASP A 1 103 ? -31.529 27.822 46.590 1.00 91.56 103 ASP A C 1
ATOM 833 O O . ASP A 1 103 ? -31.478 28.982 47.008 1.00 91.56 103 ASP A O 1
ATOM 837 N N . ILE A 1 104 ? -32.689 27.278 46.189 1.00 90.50 104 ILE A N 1
ATOM 838 C CA . ILE A 1 104 ? -33.986 27.979 46.231 1.00 90.50 104 ILE A CA 1
ATOM 839 C C . ILE A 1 104 ? -34.377 28.336 47.674 1.00 90.50 104 ILE A C 1
ATOM 841 O O . ILE A 1 104 ? -34.713 29.490 47.947 1.00 90.50 104 ILE A O 1
ATOM 845 N N . GLU A 1 105 ? -34.294 27.394 48.617 1.00 90.19 105 GLU A N 1
ATOM 846 C CA . GLU A 1 105 ? -34.627 27.652 50.026 1.00 90.19 105 GLU A CA 1
ATOM 847 C C . GLU A 1 105 ? -33.726 28.723 50.662 1.00 90.19 105 GLU A C 1
ATOM 849 O O . GLU A 1 105 ? -34.184 29.545 51.467 1.00 90.19 105 GLU A O 1
ATOM 854 N N . GLU A 1 106 ? -32.435 28.738 50.324 1.00 90.94 106 GLU A N 1
ATOM 855 C CA . GLU A 1 106 ? -31.506 29.762 50.801 1.00 90.94 106 GLU A CA 1
ATOM 856 C C . GLU A 1 106 ? -31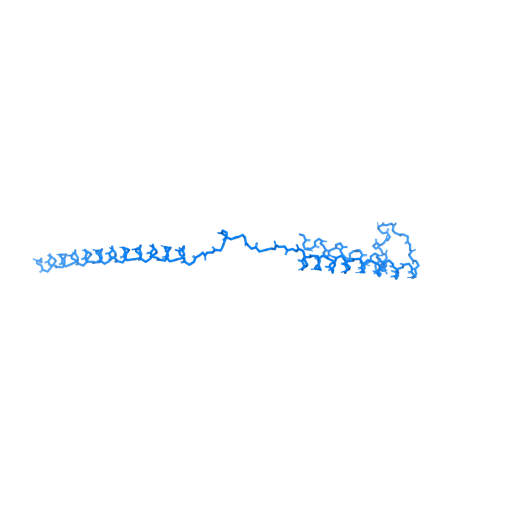.856 31.146 50.231 1.00 90.94 106 GLU A C 1
ATOM 858 O O . GLU A 1 106 ? -31.848 32.145 50.964 1.00 90.94 106 GLU A O 1
ATOM 863 N N . LEU A 1 107 ? -32.216 31.211 48.946 1.00 87.12 107 LEU A N 1
ATOM 864 C CA . LEU A 1 107 ? -32.685 32.436 48.297 1.00 87.12 107 LEU A CA 1
ATOM 865 C C . LEU A 1 107 ? -33.975 32.961 48.943 1.00 87.12 107 LEU A C 1
ATOM 867 O O . LEU A 1 107 ? -34.049 34.152 49.256 1.00 87.12 107 LEU A O 1
ATOM 871 N N . GLU A 1 108 ? -34.957 32.103 49.232 1.00 87.56 108 GLU A N 1
ATOM 872 C CA . GLU A 1 108 ? -36.200 32.497 49.912 1.00 87.56 108 GLU A CA 1
ATOM 873 C C . GLU A 1 108 ? -35.952 33.059 51.318 1.00 87.56 108 GLU A C 1
ATOM 875 O O . GLU A 1 108 ? -36.542 34.078 51.702 1.00 87.56 108 GLU A O 1
ATOM 880 N N . LYS A 1 109 ? -35.051 32.435 52.090 1.00 88.44 109 LYS A N 1
ATOM 881 C CA . LYS A 1 109 ? -34.650 32.939 53.414 1.00 88.44 109 LYS A CA 1
ATOM 882 C C . LYS A 1 109 ? -33.987 34.310 53.299 1.00 88.44 109 LYS A C 1
ATOM 884 O O . LYS A 1 109 ? -34.351 35.216 54.048 1.00 88.44 109 LYS A O 1
ATOM 889 N N . LYS A 1 110 ? -33.069 34.504 52.344 1.00 84.94 110 LYS A N 1
ATOM 890 C CA . LYS A 1 110 ? -32.422 35.808 52.094 1.00 84.94 110 LYS A CA 1
ATOM 891 C C . LYS A 1 110 ? -33.434 36.885 51.692 1.00 84.94 110 LYS A C 1
ATOM 893 O O . LYS A 1 110 ? -33.348 38.004 52.198 1.00 84.94 110 LYS A O 1
ATOM 898 N N . ILE A 1 111 ? -34.410 36.552 50.844 1.00 84.62 111 ILE A N 1
ATOM 899 C CA . ILE A 1 111 ? -35.485 37.471 50.437 1.00 84.62 111 ILE A CA 1
ATOM 900 C C . ILE A 1 111 ? -36.345 37.863 51.645 1.00 84.62 111 ILE A C 1
ATOM 902 O O . ILE A 1 111 ? -36.548 39.053 51.878 1.00 84.62 111 ILE A O 1
ATOM 906 N N . LYS A 1 112 ? -36.794 36.904 52.467 1.00 79.00 112 LYS A N 1
ATOM 907 C CA . LYS A 1 112 ? -37.586 37.194 53.681 1.00 79.00 112 LYS A CA 1
ATOM 908 C C . LYS A 1 112 ? -36.852 38.093 54.673 1.00 79.00 112 LYS A C 1
ATOM 910 O O . LYS A 1 112 ? -37.479 38.967 55.266 1.00 79.00 112 LYS A O 1
ATOM 915 N N . THR A 1 113 ? -35.550 37.892 54.854 1.00 76.56 113 THR A N 1
ATOM 916 C CA . THR A 1 113 ? -34.740 38.730 55.749 1.00 76.56 113 THR A CA 1
ATOM 917 C C . THR A 1 113 ? -34.584 40.149 55.196 1.00 76.56 113 THR A C 1
ATOM 919 O O . THR A 1 113 ? -34.703 41.101 55.957 1.00 76.56 113 THR A O 1
ATOM 922 N N . LYS A 1 114 ? -34.405 40.305 53.876 1.00 72.12 114 LYS A N 1
ATOM 923 C CA . LYS A 1 114 ? -34.258 41.610 53.203 1.00 72.12 114 LYS A CA 1
ATOM 924 C C . LYS A 1 114 ? -35.566 42.405 53.085 1.00 72.12 114 LYS A C 1
ATOM 926 O O . LYS A 1 114 ? -35.524 43.622 53.037 1.00 72.12 114 LYS A O 1
ATOM 931 N N . VAL A 1 115 ? -36.719 41.735 53.033 1.00 69.31 115 VAL A N 1
ATOM 932 C CA . VAL A 1 115 ? -38.052 42.380 53.027 1.00 69.31 115 VAL A CA 1
ATOM 933 C C . VAL A 1 115 ? -38.480 42.833 54.435 1.00 69.31 115 VAL A C 1
ATOM 935 O O . VAL A 1 115 ? -39.363 43.674 54.570 1.00 69.31 115 VAL A O 1
ATOM 938 N N . ARG A 1 116 ? -37.871 42.279 55.494 1.00 55.94 116 ARG A N 1
ATOM 939 C CA . ARG A 1 116 ? -38.135 42.634 56.902 1.00 55.94 116 ARG A CA 1
ATOM 940 C C . ARG A 1 116 ? -37.230 43.746 57.460 1.00 55.94 116 ARG A C 1
ATOM 942 O O . ARG A 1 116 ? -37.440 44.129 58.609 1.00 55.94 116 ARG A O 1
ATOM 949 N N . SER A 1 117 ? -36.255 44.233 56.689 1.00 48.56 117 SER A N 1
ATOM 950 C CA . SER A 1 117 ? -35.444 45.430 56.984 1.00 48.56 117 SER A CA 1
ATOM 951 C C . SER A 1 117 ? -35.948 46.624 56.191 1.00 48.56 117 SER A C 1
ATOM 953 O O . SER A 1 117 ? -36.023 47.723 56.771 1.00 48.56 117 SER A O 1
#